Protein AF-A0A256BEU0-F1 (afdb_monomer_lite)

Secondary structure (DSSP, 8-state):
--HHHHHHHHHHHHHHHHHHHHHHHHHHHH-SSTTSSHHHHHHHHHHHHHHHHHHHHHHHHT-HHHHHHHHHHHHHHHHHHHS-----HHHHHHHHHHHHHHHHHHHHTTS---TTS-TTHHHHHHHHHHHHHHHHHHHHHHHHS--

pLDDT: mean 83.58, std 12.96, range [38.19, 97.06]

Radius of gyration: 16.29 Å; chains: 1; bounding box: 43×31×45 Å

Sequence (147 aa):
MDLQQQQKILDWFVADTKEYIDIIQEAFVKLSSCTESTEDRKSLDNIFRATFAIKGGAAMLGFSSIQKAVYTLEKYAKIFRDCPIKVDSYLEKRLIQVTQSLKEILTSLEVPLDVNEDKSTPLDAQVEPVLQEIDQYLDILNSLGVQ

Foldseek 3Di:
DDPVVVLVLLVVLLVLLLVLLVLLLVLLVQQFWQPPDPSVVVSLVSLVVSLVVNLVSCVVVVVVLSNVLSVLSNVVSVLSNVDRQGCDPVLSVLSNQLSVLSSVLSVVSNPPDDPPDDSHVVSCVRNVVSSVVNVVVSVVSVVVPPD

Structure (mmCIF, N/CA/C/O backbone):
data_AF-A0A256BEU0-F1
#
_entry.id   AF-A0A256BEU0-F1
#
loop_
_atom_site.group_PDB
_atom_site.id
_atom_site.type_symbol
_atom_site.label_atom_id
_atom_site.label_alt_id
_atom_site.label_comp_id
_atom_site.label_asym_id
_atom_site.label_entity_id
_atom_site.label_seq_id
_atom_site.pdbx_PDB_ins_code
_atom_site.Cartn_x
_atom_site.Cartn_y
_atom_site.Cartn_z
_atom_site.occupancy
_atom_site.B_iso_or_equiv
_atom_site.auth_seq_id
_atom_site.auth_comp_id
_atom_site.auth_asym_id
_atom_site.auth_atom_id
_atom_site.pdbx_PDB_model_num
ATOM 1 N N . MET A 1 1 ? 11.828 0.248 -29.790 1.00 56.09 1 MET A N 1
ATOM 2 C CA . MET A 1 1 ? 12.072 0.944 -28.512 1.00 56.09 1 MET A CA 1
ATOM 3 C C . MET A 1 1 ? 13.499 0.608 -28.125 1.00 56.09 1 MET A C 1
ATOM 5 O O . MET A 1 1 ? 13.839 -0.564 -28.206 1.00 56.09 1 MET A O 1
ATOM 9 N N . ASP A 1 2 ? 14.345 1.602 -27.869 1.00 80.12 2 ASP A N 1
ATOM 10 C CA . ASP A 1 2 ? 15.747 1.362 -27.504 1.00 80.12 2 ASP A CA 1
ATOM 11 C C . ASP A 1 2 ? 15.828 0.786 -26.078 1.00 80.12 2 ASP A C 1
ATOM 13 O O . ASP A 1 2 ? 15.078 1.216 -25.197 1.00 80.12 2 ASP A O 1
ATOM 17 N N . LEU A 1 3 ? 16.716 -0.182 -25.846 1.00 76.44 3 LEU A N 1
ATOM 18 C CA . LEU A 1 3 ? 16.843 -0.884 -24.564 1.00 76.44 3 LEU A CA 1
ATOM 19 C C . LEU A 1 3 ? 17.223 0.094 -23.437 1.00 76.44 3 LEU A C 1
ATOM 21 O O . LEU A 1 3 ? 16.719 -0.001 -22.320 1.00 76.44 3 LEU A O 1
ATOM 25 N N . GLN A 1 4 ? 18.037 1.107 -23.757 1.00 79.56 4 GLN A N 1
ATOM 26 C CA . GLN A 1 4 ? 18.392 2.178 -22.820 1.00 79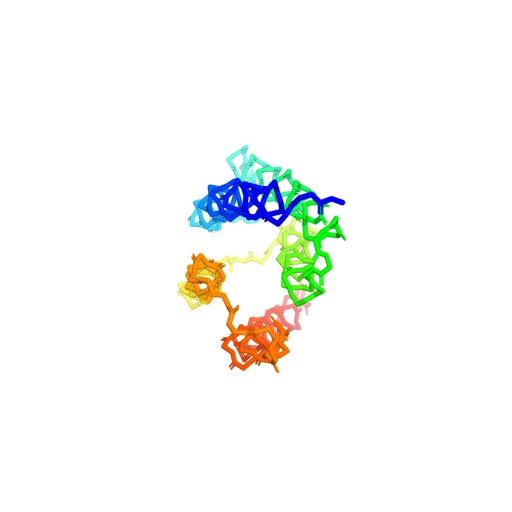.56 4 GLN A CA 1
ATOM 27 C C . GLN A 1 4 ? 17.190 3.049 -22.439 1.00 79.56 4 GLN A C 1
ATOM 29 O O . GLN A 1 4 ? 17.092 3.527 -21.309 1.00 79.56 4 GLN A O 1
ATOM 34 N N . GLN A 1 5 ? 16.261 3.264 -23.372 1.00 83.38 5 GLN A N 1
ATOM 35 C CA . GLN A 1 5 ? 15.038 4.014 -23.104 1.00 83.38 5 GLN A CA 1
ATOM 36 C C . GLN A 1 5 ? 14.077 3.204 -22.227 1.00 83.38 5 GLN A C 1
ATOM 38 O O . GLN A 1 5 ? 13.456 3.771 -21.332 1.00 83.38 5 GLN A O 1
ATOM 43 N N . GLN A 1 6 ? 13.982 1.889 -22.445 1.00 80.38 6 GLN A N 1
ATOM 44 C CA . GLN A 1 6 ? 13.199 0.996 -21.586 1.00 80.38 6 GLN A CA 1
ATOM 45 C C . GLN A 1 6 ? 13.730 0.976 -20.150 1.00 80.38 6 GLN A C 1
ATOM 47 O O . GLN A 1 6 ? 12.932 1.100 -19.223 1.00 80.38 6 GLN A O 1
ATOM 52 N N . GLN A 1 7 ? 15.053 0.905 -19.970 1.00 83.75 7 GLN A N 1
ATOM 53 C CA . GLN A 1 7 ? 15.663 0.946 -18.640 1.00 83.75 7 GLN A CA 1
ATOM 54 C C . GLN A 1 7 ? 15.375 2.269 -17.919 1.00 83.75 7 GLN A C 1
ATOM 56 O O . GLN A 1 7 ? 14.932 2.257 -16.781 1.00 83.75 7 GLN A O 1
ATOM 61 N N . LYS A 1 8 ? 15.502 3.415 -18.599 1.00 87.88 8 LYS A N 1
ATOM 62 C CA . LYS A 1 8 ? 15.180 4.723 -17.997 1.00 87.88 8 LYS A CA 1
ATOM 63 C C . LYS A 1 8 ? 13.728 4.834 -17.532 1.00 87.88 8 LYS A C 1
ATOM 65 O O . LYS A 1 8 ? 13.468 5.423 -16.489 1.00 87.88 8 LYS A O 1
ATOM 70 N N . ILE A 1 9 ? 12.785 4.298 -18.310 1.00 88.00 9 ILE A N 1
ATOM 71 C CA . ILE A 1 9 ? 11.364 4.296 -17.932 1.00 88.00 9 ILE A CA 1
ATOM 72 C C . ILE A 1 9 ? 11.146 3.412 -16.701 1.00 88.00 9 ILE A C 1
ATOM 74 O O . ILE A 1 9 ? 10.363 3.778 -15.828 1.00 88.00 9 ILE A O 1
ATOM 78 N N . LEU A 1 10 ? 11.843 2.276 -16.620 1.00 87.75 10 LEU A N 1
ATOM 79 C CA . LEU A 1 10 ? 11.795 1.402 -15.454 1.00 87.75 10 LEU A CA 1
ATOM 80 C C . LEU A 1 10 ? 12.356 2.093 -14.207 1.00 87.75 10 LEU A C 1
ATOM 82 O O . LEU A 1 10 ? 11.680 2.105 -13.184 1.00 87.75 10 LEU A O 1
ATOM 86 N N . ASP A 1 11 ? 13.531 2.716 -14.306 1.00 89.44 11 ASP A N 1
ATOM 87 C CA . ASP A 1 11 ? 14.171 3.413 -13.184 1.00 89.44 11 ASP A CA 1
ATOM 88 C C . ASP A 1 11 ? 13.274 4.539 -12.648 1.00 89.44 11 ASP A C 1
ATOM 90 O O . ASP A 1 11 ? 13.086 4.682 -11.440 1.00 89.44 11 ASP A O 1
ATOM 94 N N . TRP A 1 12 ? 12.660 5.311 -13.554 1.00 91.44 12 TRP A N 1
ATOM 95 C CA . TRP A 1 12 ? 11.693 6.347 -13.188 1.00 91.44 12 TRP A CA 1
ATOM 96 C C . TRP A 1 12 ? 10.471 5.755 -12.505 1.00 91.44 12 TRP A C 1
ATOM 98 O O . TRP A 1 12 ? 10.075 6.238 -11.452 1.00 91.44 12 TRP A O 1
ATOM 108 N N . PHE A 1 13 ? 9.891 4.697 -13.073 1.00 91.06 13 PHE A N 1
ATOM 109 C CA . PHE A 1 13 ? 8.739 4.033 -12.478 1.00 91.06 13 PHE A CA 1
ATOM 110 C C . PHE A 1 13 ? 9.042 3.509 -11.073 1.00 91.06 13 PHE A C 1
ATOM 112 O O . PHE A 1 13 ? 8.213 3.673 -10.179 1.00 91.06 13 PHE A O 1
ATOM 119 N N . VAL A 1 14 ? 10.205 2.891 -10.865 1.00 91.00 14 VAL A N 1
ATOM 120 C CA . VAL A 1 14 ? 10.599 2.380 -9.550 1.00 91.00 14 VAL A CA 1
ATOM 121 C C . VAL A 1 14 ? 10.734 3.521 -8.544 1.00 91.00 14 VAL A C 1
ATOM 123 O O . VAL A 1 14 ? 10.173 3.418 -7.451 1.00 91.00 14 VAL A O 1
ATOM 126 N N . ALA A 1 15 ? 11.424 4.603 -8.909 1.00 92.88 15 ALA A N 1
ATOM 127 C CA . ALA A 1 15 ? 11.590 5.767 -8.044 1.00 92.88 15 ALA A CA 1
ATOM 128 C C . ALA A 1 15 ? 10.236 6.390 -7.656 1.00 92.88 15 ALA A C 1
ATOM 130 O O . ALA A 1 15 ? 9.942 6.511 -6.467 1.00 92.88 15 ALA A O 1
ATOM 131 N N . ASP A 1 16 ? 9.376 6.673 -8.640 1.00 93.62 16 ASP A N 1
ATOM 132 C CA . ASP A 1 16 ? 8.037 7.244 -8.419 1.00 93.62 16 ASP A CA 1
ATOM 133 C C . ASP A 1 16 ? 7.183 6.314 -7.540 1.00 93.62 16 ASP A C 1
ATOM 135 O O . ASP A 1 16 ? 6.530 6.735 -6.586 1.00 93.62 16 ASP A O 1
ATOM 139 N N . THR A 1 17 ? 7.216 5.007 -7.818 1.00 94.44 17 THR A N 1
ATOM 140 C CA . THR A 1 17 ? 6.424 4.022 -7.069 1.00 94.44 17 THR A CA 1
ATOM 141 C C . THR A 1 17 ? 6.874 3.927 -5.613 1.00 94.44 17 THR A C 1
ATOM 143 O O . THR A 1 17 ? 6.026 3.809 -4.728 1.00 94.44 17 THR A O 1
ATOM 146 N N . LYS A 1 18 ? 8.183 4.006 -5.336 1.00 94.81 18 LYS A N 1
ATOM 147 C CA . LYS A 1 18 ? 8.704 4.026 -3.961 1.00 94.81 18 LYS A CA 1
ATOM 148 C C . LYS A 1 18 ? 8.183 5.243 -3.187 1.00 94.81 18 LYS A C 1
ATOM 150 O O . LYS A 1 18 ? 7.725 5.056 -2.060 1.00 94.81 18 LYS A O 1
ATOM 155 N N . GLU A 1 19 ? 8.156 6.430 -3.800 1.00 96.38 19 GLU A N 1
ATOM 156 C CA . GLU A 1 19 ? 7.579 7.638 -3.184 1.00 96.38 19 GLU A CA 1
ATOM 157 C C . GLU A 1 19 ? 6.077 7.489 -2.905 1.00 96.38 19 GLU A C 1
ATOM 159 O O . GLU A 1 19 ? 5.597 7.830 -1.822 1.00 96.38 19 GLU A O 1
ATOM 164 N N . TYR A 1 20 ? 5.313 6.917 -3.838 1.00 97.06 20 TYR A N 1
ATOM 165 C CA . TYR A 1 20 ? 3.892 6.658 -3.599 1.00 97.06 20 TYR A CA 1
ATOM 166 C C . TYR A 1 20 ? 3.660 5.643 -2.474 1.00 97.06 20 TYR A C 1
ATOM 168 O O . TYR A 1 20 ? 2.711 5.793 -1.703 1.00 97.06 20 TYR A O 1
ATOM 176 N N . ILE A 1 21 ? 4.517 4.629 -2.336 1.00 95.75 21 ILE A N 1
ATOM 177 C CA . ILE A 1 21 ? 4.427 3.679 -1.219 1.00 95.75 21 ILE A CA 1
ATOM 178 C C . ILE A 1 21 ? 4.758 4.358 0.115 1.00 95.75 21 ILE A C 1
ATOM 180 O O . ILE A 1 21 ? 4.109 4.047 1.112 1.00 95.75 21 ILE A O 1
ATOM 184 N N . ASP A 1 22 ? 5.700 5.305 0.148 1.00 96.38 22 ASP A N 1
ATOM 185 C CA . ASP A 1 22 ? 5.953 6.135 1.335 1.00 96.38 22 ASP A CA 1
ATOM 186 C C . ASP A 1 22 ? 4.710 6.914 1.771 1.00 96.38 22 ASP A C 1
ATOM 188 O O . ASP A 1 22 ? 4.335 6.877 2.944 1.00 96.38 22 ASP A O 1
ATOM 192 N N . ILE A 1 23 ? 4.021 7.543 0.816 1.00 96.06 23 ILE A N 1
ATOM 193 C CA . ILE A 1 23 ? 2.768 8.267 1.070 1.00 96.06 23 ILE A CA 1
ATOM 194 C C . ILE A 1 23 ? 1.702 7.326 1.649 1.00 96.06 23 ILE A C 1
ATOM 196 O O . ILE A 1 23 ? 1.002 7.687 2.597 1.00 96.06 23 ILE A O 1
ATOM 200 N N . ILE A 1 24 ? 1.576 6.116 1.095 1.00 95.75 24 ILE A N 1
ATOM 201 C CA . ILE A 1 24 ? 0.621 5.109 1.578 1.00 95.75 24 ILE A CA 1
ATOM 202 C C . ILE A 1 24 ? 0.967 4.672 3.006 1.00 95.75 24 ILE A C 1
ATOM 204 O O . ILE A 1 24 ? 0.083 4.615 3.860 1.00 95.75 24 ILE A O 1
ATOM 208 N N . GLN A 1 25 ? 2.240 4.389 3.280 1.00 94.81 25 GLN A N 1
ATOM 209 C CA . GLN A 1 25 ? 2.698 3.969 4.602 1.00 94.81 25 GLN A CA 1
ATOM 210 C C . GLN A 1 25 ? 2.440 5.053 5.655 1.00 94.81 25 GLN A C 1
ATOM 212 O O . GLN A 1 25 ? 1.887 4.760 6.714 1.00 94.81 25 GLN A O 1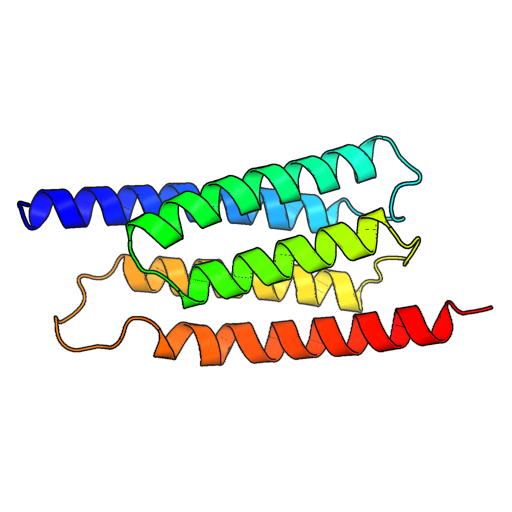
ATOM 217 N N . GLU A 1 26 ? 2.797 6.306 5.366 1.00 94.44 26 GLU A N 1
ATOM 218 C CA . GLU A 1 26 ? 2.555 7.431 6.274 1.00 94.44 26 GLU A CA 1
ATOM 219 C C . GLU A 1 26 ? 1.055 7.627 6.536 1.00 94.44 26 GLU A C 1
ATOM 221 O O . GLU A 1 26 ? 0.643 7.869 7.671 1.00 94.44 26 GLU A O 1
ATOM 226 N N . ALA A 1 27 ? 0.224 7.481 5.504 1.00 92.69 27 ALA A N 1
ATOM 227 C CA . ALA A 1 27 ? -1.222 7.552 5.647 1.00 92.69 27 ALA A CA 1
ATOM 228 C C . ALA A 1 27 ? -1.782 6.429 6.535 1.00 92.69 27 ALA A C 1
ATOM 230 O O . ALA A 1 27 ? -2.653 6.707 7.358 1.00 92.69 27 ALA A O 1
ATOM 231 N N . PHE A 1 28 ? -1.272 5.195 6.429 1.00 90.50 28 PHE A N 1
ATOM 232 C CA . PHE A 1 28 ? -1.668 4.101 7.324 1.00 90.50 28 PHE A CA 1
ATOM 233 C C . PHE A 1 28 ? -1.269 4.348 8.778 1.00 90.50 28 PHE A C 1
ATOM 235 O O . PHE A 1 28 ? -2.069 4.076 9.664 1.00 90.50 28 PHE A O 1
ATOM 242 N N . VAL A 1 29 ? -0.089 4.917 9.030 1.00 89.88 29 VAL A N 1
ATOM 243 C CA . VAL A 1 29 ? 0.352 5.269 10.393 1.00 89.88 29 VAL A CA 1
ATOM 244 C C . VAL A 1 29 ? -0.512 6.376 11.005 1.00 89.88 29 VAL A C 1
ATOM 246 O O . VAL A 1 29 ? -0.761 6.387 12.206 1.00 89.88 29 VAL A O 1
ATOM 249 N N . LYS A 1 30 ? -0.979 7.328 10.191 1.00 89.38 30 LYS A N 1
ATOM 250 C CA . LYS A 1 30 ? -1.839 8.429 10.657 1.00 89.38 30 LYS A CA 1
ATOM 251 C C . LYS A 1 30 ? -3.298 8.026 10.863 1.00 89.38 30 LYS A C 1
ATOM 253 O O . LYS A 1 30 ? -4.040 8.780 11.488 1.00 89.38 30 LYS A O 1
ATOM 258 N N . LEU A 1 31 ? -3.728 6.885 10.324 1.00 85.19 31 LEU A N 1
ATOM 259 C CA . LEU A 1 31 ? -5.091 6.391 10.496 1.00 85.19 31 LEU A CA 1
ATOM 260 C C . LEU A 1 31 ? -5.271 5.869 11.924 1.00 85.19 31 LEU A C 1
ATOM 262 O O . LEU A 1 31 ? -4.729 4.831 12.285 1.00 85.19 31 LEU A O 1
ATOM 266 N N . SER A 1 32 ? -6.049 6.589 12.734 1.00 69.81 32 SER A N 1
ATOM 267 C CA . SER A 1 32 ? -6.223 6.280 14.166 1.00 69.81 32 SER A CA 1
ATOM 268 C C . SER A 1 32 ? -7.644 5.825 14.514 1.00 69.81 32 SER A C 1
ATOM 270 O O . SER A 1 32 ? -7.824 4.870 15.277 1.00 69.81 32 SER A O 1
ATOM 272 N N . SER A 1 33 ? -8.664 6.449 13.917 1.00 63.50 33 SER A N 1
ATOM 273 C CA . SER A 1 33 ? -10.071 6.054 14.047 1.00 63.50 33 SER A CA 1
ATOM 274 C C . SER A 1 33 ? -10.846 6.407 12.776 1.00 63.50 33 SER A C 1
ATOM 276 O O . SER A 1 33 ? -11.411 7.489 12.637 1.00 63.50 33 SER A O 1
ATOM 278 N N . CYS A 1 34 ? -10.834 5.463 11.831 1.00 64.06 34 CYS A N 1
ATOM 279 C CA . CYS A 1 34 ? -11.557 5.456 10.559 1.00 64.06 34 CYS A CA 1
ATOM 280 C C . CYS A 1 34 ? -12.658 6.528 10.411 1.00 64.06 34 CYS A C 1
ATOM 282 O O . CYS A 1 34 ? -13.791 6.365 10.857 1.00 64.06 34 CYS A O 1
ATOM 284 N N . THR A 1 35 ? -12.300 7.611 9.709 1.00 61.25 35 THR A N 1
ATOM 285 C CA . THR A 1 35 ? -13.148 8.716 9.208 1.00 61.25 35 THR A CA 1
ATOM 286 C C . THR A 1 35 ? -13.735 9.718 10.200 1.00 61.25 35 THR A C 1
ATOM 288 O O . THR A 1 35 ? -14.394 10.664 9.756 1.00 61.25 35 THR A O 1
ATOM 291 N N . GLU A 1 36 ? -13.454 9.617 11.498 1.00 67.81 36 GLU A N 1
ATOM 292 C CA . GLU A 1 36 ? -13.984 10.592 12.463 1.00 67.81 36 GLU A CA 1
ATOM 293 C C . GLU A 1 36 ? -13.298 11.962 12.346 1.00 67.81 36 GLU A C 1
ATOM 295 O O . GLU A 1 36 ? -13.923 13.003 12.577 1.00 67.81 36 GLU A O 1
ATOM 300 N N . SER A 1 37 ? -12.028 11.990 11.923 1.00 79.25 37 SER A N 1
ATOM 301 C CA . SER A 1 37 ? -11.250 13.222 11.817 1.00 79.25 37 SER A CA 1
ATOM 302 C C . SER A 1 37 ? -11.044 13.707 10.373 1.00 79.25 37 SER A C 1
ATOM 304 O O . SER A 1 37 ? -11.165 12.994 9.372 1.00 79.25 37 SER A O 1
ATOM 306 N N . THR A 1 38 ? -10.710 14.992 10.235 1.00 84.62 38 THR A N 1
ATOM 307 C CA . THR A 1 38 ? -10.241 15.566 8.961 1.00 84.62 38 THR A CA 1
ATOM 308 C C . THR A 1 38 ? -8.894 14.976 8.532 1.00 84.62 38 THR A C 1
ATOM 310 O O . THR A 1 38 ? -8.590 14.969 7.341 1.00 84.62 38 THR A O 1
ATOM 313 N N . GLU A 1 39 ? -8.093 14.485 9.477 1.00 86.75 39 GLU A N 1
ATOM 314 C CA . GLU A 1 39 ? -6.803 13.858 9.196 1.00 86.75 39 GLU A CA 1
ATOM 315 C C . GLU A 1 39 ? -6.983 12.470 8.578 1.00 86.75 39 GLU A C 1
ATOM 317 O O . GLU A 1 39 ? -6.418 12.220 7.517 1.00 86.75 39 GLU A O 1
ATOM 322 N N . ASP A 1 40 ? -7.878 11.637 9.119 1.00 86.44 40 ASP A N 1
ATOM 323 C CA . ASP A 1 40 ? -8.179 10.312 8.554 1.00 86.44 40 ASP A CA 1
ATOM 324 C C . ASP A 1 40 ? -8.677 10.422 7.107 1.00 86.44 40 ASP A C 1
ATOM 326 O O . ASP A 1 40 ? -8.236 9.690 6.223 1.00 86.44 40 ASP A O 1
ATOM 330 N N . ARG A 1 41 ? -9.554 11.397 6.826 1.00 89.00 41 ARG A N 1
ATOM 331 C CA . ARG A 1 41 ? -10.054 11.648 5.462 1.00 89.00 41 ARG A CA 1
ATOM 332 C C . ARG A 1 41 ? -8.940 12.038 4.490 1.00 89.00 41 ARG A C 1
ATOM 334 O O . ARG A 1 41 ? -8.959 11.593 3.345 1.00 89.00 41 ARG A O 1
ATOM 341 N N . LYS A 1 42 ? -7.969 12.842 4.935 1.00 91.94 42 LYS A N 1
ATOM 342 C CA . LYS A 1 42 ? -6.789 13.198 4.130 1.00 91.94 42 LYS A CA 1
ATOM 343 C C . LYS A 1 42 ? -5.877 11.995 3.906 1.00 91.94 42 LYS A C 1
ATOM 345 O O . LYS A 1 42 ? -5.410 11.803 2.789 1.00 91.94 42 LYS A O 1
ATOM 350 N N . SER A 1 43 ? -5.651 11.179 4.933 1.00 93.06 43 SER A N 1
ATOM 351 C CA . SER A 1 43 ? -4.863 9.949 4.821 1.00 93.06 43 SER A CA 1
ATOM 352 C C . SER A 1 43 ? -5.481 8.983 3.807 1.00 93.06 43 SER A C 1
ATOM 354 O O . SER A 1 43 ? -4.784 8.494 2.921 1.00 93.06 43 SER A O 1
ATOM 356 N N . LEU A 1 44 ? -6.800 8.779 3.852 1.00 92.94 44 LEU A N 1
ATOM 357 C CA . LEU A 1 44 ? -7.500 7.940 2.876 1.00 92.94 44 LEU A CA 1
ATOM 358 C C . LEU A 1 44 ? -7.397 8.493 1.448 1.00 92.94 44 LEU A C 1
ATOM 360 O O . LEU A 1 44 ? -7.104 7.732 0.528 1.00 92.94 44 LEU A O 1
ATOM 364 N N . ASP A 1 45 ? -7.585 9.802 1.251 1.00 94.44 45 ASP A N 1
ATOM 365 C CA . ASP A 1 45 ? -7.418 10.438 -0.065 1.00 94.44 45 ASP A CA 1
ATOM 366 C C . ASP A 1 45 ? -5.994 10.256 -0.614 1.00 94.44 45 ASP A C 1
ATOM 368 O O . ASP A 1 45 ? -5.812 9.888 -1.777 1.00 94.44 45 ASP A O 1
ATOM 372 N N . ASN A 1 46 ? -4.981 10.412 0.242 1.00 95.56 46 ASN A N 1
ATOM 373 C CA . ASN A 1 46 ? -3.588 10.165 -0.121 1.00 95.56 46 ASN A CA 1
ATOM 374 C C . ASN A 1 46 ? -3.363 8.720 -0.584 1.00 95.56 46 ASN A C 1
ATOM 376 O O . ASN A 1 46 ? -2.716 8.514 -1.612 1.00 95.56 46 ASN A O 1
ATOM 380 N N . ILE A 1 47 ? -3.941 7.729 0.107 1.00 95.50 47 ILE A N 1
ATOM 381 C CA . ILE A 1 47 ? -3.853 6.320 -0.307 1.00 95.50 47 ILE A CA 1
ATOM 382 C C . ILE A 1 47 ? -4.526 6.115 -1.669 1.00 95.50 47 ILE A C 1
ATOM 384 O O . ILE A 1 47 ? -3.935 5.499 -2.558 1.00 95.50 47 ILE A O 1
ATOM 388 N N . PHE A 1 48 ? -5.728 6.658 -1.888 1.00 95.69 48 PHE A N 1
ATOM 389 C CA . PHE A 1 48 ? -6.421 6.531 -3.178 1.00 95.69 48 PHE A CA 1
ATOM 390 C C . PHE A 1 48 ? -5.634 7.162 -4.332 1.00 95.69 48 PHE A C 1
ATOM 392 O O . PHE A 1 48 ? -5.501 6.559 -5.398 1.00 95.69 48 PHE A O 1
ATOM 399 N N . ARG A 1 49 ? -5.065 8.352 -4.126 1.00 95.75 49 ARG A N 1
ATOM 400 C CA . ARG A 1 49 ? -4.273 9.045 -5.152 1.00 95.75 49 ARG A CA 1
ATOM 401 C C . ARG A 1 49 ? -2.971 8.309 -5.467 1.00 95.75 49 ARG A C 1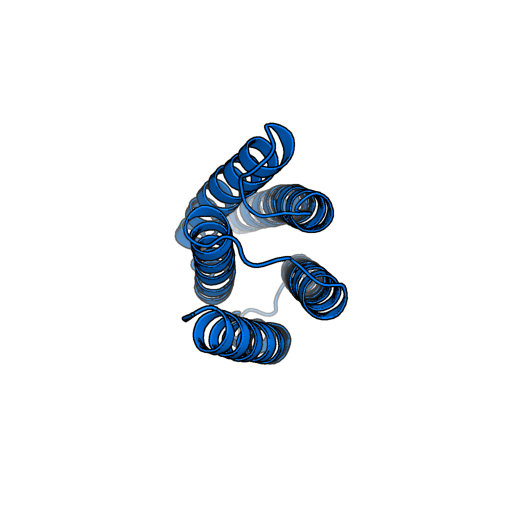
ATOM 403 O O . ARG A 1 49 ? -2.652 8.127 -6.642 1.00 95.75 49 ARG A O 1
ATOM 410 N N . ALA A 1 50 ? -2.255 7.852 -4.441 1.00 96.56 50 ALA A N 1
ATOM 411 C CA . ALA A 1 50 ? -1.010 7.107 -4.602 1.00 96.56 50 ALA A CA 1
ATOM 412 C C . ALA A 1 50 ? -1.244 5.759 -5.302 1.00 96.56 50 ALA A C 1
ATOM 414 O O . ALA A 1 50 ? -0.580 5.438 -6.286 1.00 96.56 50 ALA A O 1
ATOM 415 N N . THR A 1 51 ? -2.250 4.994 -4.866 1.00 95.75 51 THR A N 1
ATOM 416 C CA . THR A 1 51 ? -2.591 3.707 -5.493 1.00 95.75 51 THR A CA 1
ATOM 417 C C . THR A 1 51 ? -3.033 3.869 -6.953 1.00 95.75 51 THR A C 1
ATOM 419 O O . THR A 1 51 ? -2.657 3.057 -7.800 1.00 95.75 51 THR A O 1
ATOM 422 N N . PHE A 1 52 ? -3.762 4.937 -7.294 1.00 93.75 52 PHE A N 1
ATOM 423 C CA . PHE A 1 52 ? -4.135 5.239 -8.680 1.00 93.75 52 PHE A CA 1
ATOM 424 C C . PHE A 1 52 ? -2.917 5.514 -9.577 1.00 93.75 52 PHE A C 1
ATOM 426 O O . PHE A 1 52 ? -2.836 4.969 -10.681 1.00 93.75 52 PHE A O 1
ATOM 433 N N . ALA A 1 53 ? -1.952 6.307 -9.099 1.00 93.56 53 ALA A N 1
ATOM 434 C CA . ALA A 1 53 ? -0.728 6.605 -9.841 1.00 93.56 53 ALA A CA 1
ATOM 435 C C . ALA A 1 53 ? 0.094 5.333 -10.116 1.00 93.56 53 ALA A C 1
ATOM 437 O O . ALA A 1 53 ? 0.455 5.057 -11.266 1.00 93.56 53 ALA A O 1
ATOM 438 N N . ILE A 1 54 ? 0.296 4.498 -9.089 1.00 94.25 54 ILE A N 1
ATOM 439 C CA . ILE A 1 54 ? 1.053 3.248 -9.225 1.00 94.25 54 ILE A CA 1
ATOM 440 C C . ILE A 1 54 ? 0.368 2.287 -10.208 1.00 94.25 54 ILE A C 1
ATOM 442 O O . ILE A 1 54 ? 1.038 1.677 -11.043 1.00 94.25 54 ILE A O 1
ATOM 446 N N . LYS A 1 55 ? -0.968 2.161 -10.164 1.00 90.88 55 LYS A N 1
ATOM 447 C CA . LYS A 1 55 ? -1.722 1.286 -11.082 1.00 90.88 55 LYS A CA 1
ATOM 448 C C . LYS A 1 55 ? -1.473 1.623 -12.547 1.00 90.88 55 LYS A C 1
ATOM 450 O O . LYS A 1 55 ? -1.307 0.701 -13.349 1.00 90.88 55 LYS A O 1
ATOM 455 N N . GLY A 1 56 ? -1.440 2.914 -12.884 1.00 87.00 56 GLY A N 1
ATOM 456 C CA . GLY A 1 56 ? -1.161 3.386 -14.239 1.00 87.00 56 GLY A CA 1
ATOM 457 C C . GLY A 1 56 ? 0.238 2.989 -14.713 1.00 87.00 56 GLY A C 1
ATOM 458 O O . GLY A 1 56 ? 0.380 2.391 -15.780 1.00 87.00 56 GLY A O 1
ATOM 459 N N . GLY A 1 57 ? 1.260 3.246 -13.892 1.00 88.19 57 GLY A N 1
ATOM 460 C CA . GLY A 1 57 ? 2.645 2.888 -14.217 1.00 88.19 57 GLY A CA 1
ATOM 461 C C . GLY A 1 57 ? 2.862 1.374 -14.324 1.00 88.19 57 GLY A C 1
ATOM 462 O O . GLY A 1 57 ? 3.449 0.891 -15.293 1.00 88.19 57 GLY A O 1
ATOM 463 N N . ALA A 1 58 ? 2.306 0.607 -13.384 1.00 88.69 58 ALA A N 1
ATOM 464 C CA . ALA A 1 58 ? 2.419 -0.847 -13.377 1.00 88.69 58 ALA A CA 1
ATOM 465 C C . ALA A 1 58 ? 1.682 -1.491 -14.567 1.00 88.69 58 ALA A C 1
ATOM 467 O O . ALA A 1 58 ? 2.168 -2.480 -15.114 1.00 88.69 58 ALA A O 1
ATOM 468 N N . ALA A 1 59 ? 0.561 -0.909 -15.022 1.00 87.06 59 ALA A N 1
ATOM 469 C CA . ALA A 1 59 ? -0.135 -1.340 -16.242 1.00 87.06 59 ALA A CA 1
ATOM 470 C C . ALA A 1 59 ? 0.742 -1.165 -17.480 1.00 87.06 59 ALA A C 1
ATOM 472 O O . ALA A 1 59 ? 0.860 -2.076 -18.297 1.00 87.06 59 ALA A O 1
ATOM 473 N N . MET A 1 60 ? 1.362 0.011 -17.601 1.00 85.81 60 MET A N 1
ATOM 474 C CA . MET A 1 60 ? 2.190 0.375 -18.746 1.00 85.81 60 MET A CA 1
ATOM 475 C C . MET A 1 60 ? 3.404 -0.551 -18.898 1.00 85.81 60 MET A C 1
ATOM 477 O O . MET A 1 60 ? 3.825 -0.831 -20.018 1.00 85.81 60 MET A O 1
ATOM 481 N N . LEU A 1 61 ? 3.950 -1.035 -17.780 1.00 85.00 61 LEU A N 1
ATOM 482 C CA . LEU A 1 61 ? 5.141 -1.888 -17.745 1.00 85.00 61 LEU A CA 1
ATOM 483 C C . LEU A 1 61 ? 4.842 -3.387 -17.612 1.00 85.00 61 LEU A C 1
ATOM 485 O O . LEU A 1 61 ? 5.770 -4.195 -17.627 1.00 85.00 61 LEU A O 1
ATOM 489 N N . GLY A 1 62 ? 3.566 -3.772 -17.512 1.00 83.75 62 GLY A N 1
ATOM 490 C CA . GLY A 1 62 ? 3.153 -5.172 -17.392 1.00 83.75 62 GLY A CA 1
ATOM 491 C C . GLY A 1 62 ? 3.453 -5.802 -16.028 1.00 83.75 62 GLY A C 1
ATOM 492 O O . GLY A 1 62 ? 3.555 -7.022 -15.928 1.00 83.75 62 GLY A O 1
ATOM 493 N N . PHE A 1 63 ? 3.590 -5.002 -14.969 1.00 85.88 63 PHE A N 1
ATOM 494 C CA . PHE A 1 63 ? 3.831 -5.490 -13.609 1.00 85.88 63 PHE A CA 1
ATOM 495 C C . PHE A 1 63 ? 2.527 -5.882 -12.911 1.00 85.88 63 PHE A C 1
ATOM 497 O O . PHE A 1 63 ? 2.062 -5.222 -11.978 1.00 85.88 63 PHE A O 1
ATOM 504 N N . SER A 1 64 ? 1.934 -6.986 -13.361 1.00 82.62 64 SER A N 1
ATOM 505 C CA . SER A 1 64 ? 0.653 -7.501 -12.865 1.00 82.62 64 SER A CA 1
ATOM 506 C C . SER A 1 64 ? 0.637 -7.746 -11.358 1.00 82.62 64 SER A C 1
ATOM 508 O O . SER A 1 64 ? -0.360 -7.453 -10.702 1.00 82.62 64 SER A O 1
ATOM 510 N N . SER A 1 65 ? 1.729 -8.243 -10.781 1.00 82.31 65 SER A N 1
ATOM 511 C CA . SER A 1 65 ? 1.773 -8.508 -9.343 1.00 82.31 65 SER A CA 1
ATOM 512 C C . SER A 1 65 ? 1.764 -7.191 -8.534 1.00 82.31 65 SER A C 1
ATOM 514 O O . SER A 1 65 ? 1.028 -7.081 -7.554 1.00 82.31 65 SER A O 1
ATOM 516 N N . ILE A 1 66 ? 2.468 -6.138 -8.987 1.00 87.50 66 ILE A N 1
ATOM 517 C CA . ILE A 1 66 ? 2.424 -4.808 -8.340 1.00 87.50 66 ILE A CA 1
ATOM 518 C C . ILE A 1 66 ? 1.009 -4.230 -8.429 1.00 87.50 66 ILE A C 1
ATOM 520 O O . ILE A 1 66 ? 0.486 -3.706 -7.446 1.00 87.50 66 ILE A O 1
ATOM 524 N N . GLN A 1 67 ? 0.352 -4.374 -9.585 1.00 87.94 67 GLN A N 1
ATOM 525 C CA . GLN A 1 67 ? -1.041 -3.950 -9.737 1.00 87.94 67 GLN A CA 1
ATOM 526 C C . GLN A 1 67 ? -1.976 -4.643 -8.746 1.00 87.94 67 GLN A C 1
ATOM 528 O O . GLN A 1 67 ? -2.828 -3.971 -8.162 1.00 87.94 67 GLN A O 1
ATOM 533 N N . LYS A 1 68 ? -1.828 -5.961 -8.554 1.00 87.88 68 LYS A N 1
ATOM 534 C CA . LYS A 1 68 ? -2.628 -6.727 -7.588 1.00 87.88 68 LYS A CA 1
ATOM 535 C C . LYS A 1 68 ? -2.430 -6.196 -6.173 1.00 87.88 68 LYS A C 1
ATOM 537 O O . LYS A 1 68 ? -3.412 -5.860 -5.521 1.00 87.88 68 LYS A O 1
ATOM 542 N N . ALA A 1 69 ? -1.184 -6.036 -5.730 1.00 89.62 69 ALA A N 1
ATOM 543 C CA . ALA A 1 69 ? -0.901 -5.545 -4.385 1.00 89.62 69 ALA A CA 1
ATOM 544 C C . ALA A 1 69 ? -1.506 -4.154 -4.141 1.00 89.62 69 ALA A C 1
ATOM 546 O O . ALA A 1 69 ? -2.191 -3.928 -3.147 1.00 89.62 69 ALA A O 1
ATOM 547 N N . VAL A 1 70 ? -1.336 -3.233 -5.090 1.00 91.06 70 VAL A N 1
ATOM 548 C CA . VAL A 1 70 ? -1.865 -1.864 -5.000 1.00 91.06 70 VAL A CA 1
ATOM 549 C C . VAL A 1 70 ? -3.394 -1.841 -5.053 1.00 91.06 70 VAL A C 1
ATOM 551 O O . VAL A 1 70 ? -4.033 -1.034 -4.378 1.00 91.06 70 VAL A O 1
ATOM 554 N N . TYR A 1 71 ? -4.007 -2.739 -5.826 1.00 91.81 71 TYR A N 1
ATOM 555 C CA . TYR A 1 71 ? -5.451 -2.947 -5.800 1.00 91.81 71 TYR A CA 1
ATOM 556 C C . TYR A 1 71 ? -5.935 -3.401 -4.417 1.00 91.81 71 TYR A C 1
ATOM 558 O O . TYR A 1 71 ? -6.940 -2.882 -3.928 1.00 91.81 71 TYR A O 1
ATOM 566 N N . THR A 1 72 ? -5.205 -4.302 -3.762 1.00 92.69 72 THR A N 1
ATOM 567 C CA . THR A 1 72 ? -5.528 -4.761 -2.409 1.00 92.69 72 THR A CA 1
ATOM 568 C C . THR A 1 72 ? -5.358 -3.649 -1.367 1.00 92.69 72 THR A C 1
ATOM 570 O O . THR A 1 72 ? -6.239 -3.463 -0.530 1.00 92.69 72 THR A O 1
ATOM 573 N N . LEU A 1 73 ? -4.316 -2.814 -1.462 1.00 93.56 73 LEU A N 1
ATOM 574 C CA . LEU A 1 73 ? -4.172 -1.637 -0.589 1.00 93.56 73 LEU A CA 1
ATOM 575 C C . LEU A 1 73 ? -5.337 -0.646 -0.755 1.00 93.56 73 LEU A C 1
ATOM 577 O O . LEU A 1 73 ? -5.843 -0.106 0.229 1.00 93.56 73 LEU A O 1
ATOM 581 N N . GLU A 1 74 ? -5.819 -0.447 -1.987 1.00 94.12 74 GLU A N 1
ATOM 582 C CA . GLU A 1 74 ? -7.021 0.356 -2.239 1.00 94.12 74 GLU A CA 1
ATOM 583 C C . GLU A 1 74 ? -8.275 -0.269 -1.602 1.00 94.12 74 GLU A C 1
ATOM 585 O O . GLU A 1 74 ? -9.113 0.452 -1.056 1.00 94.12 74 GLU A O 1
ATOM 590 N N . LYS A 1 75 ? -8.419 -1.602 -1.642 1.00 93.00 75 LYS A N 1
ATOM 591 C CA . LYS A 1 75 ? -9.510 -2.320 -0.957 1.00 93.00 75 LYS A CA 1
ATOM 592 C C . LYS A 1 75 ? -9.478 -2.037 0.549 1.00 93.00 75 LYS A C 1
ATOM 594 O O . LYS A 1 75 ? -10.525 -1.720 1.107 1.00 93.00 75 LYS A O 1
ATOM 599 N N . TYR A 1 76 ? -8.309 -2.073 1.190 1.00 92.06 76 TYR A N 1
ATOM 600 C CA . TYR A 1 76 ? -8.177 -1.748 2.618 1.00 92.06 76 TYR A CA 1
ATOM 601 C C . TYR A 1 76 ? -8.584 -0.308 2.923 1.00 92.06 76 TYR A C 1
ATOM 603 O O . TYR A 1 76 ? -9.373 -0.077 3.835 1.00 92.06 76 TYR A O 1
ATOM 611 N N . ALA A 1 77 ? -8.149 0.656 2.108 1.00 91.06 77 ALA A N 1
ATOM 612 C CA . ALA A 1 77 ? -8.575 2.047 2.255 1.00 91.06 77 ALA A CA 1
ATOM 613 C C . ALA A 1 77 ? -10.100 2.220 2.124 1.00 91.06 77 ALA A C 1
ATOM 615 O O . ALA A 1 77 ? -10.688 3.033 2.833 1.00 91.06 77 ALA A O 1
ATOM 616 N N . LYS A 1 78 ? -10.772 1.446 1.259 1.00 90.69 78 LYS A N 1
ATOM 617 C CA . LYS A 1 78 ? -12.246 1.442 1.190 1.00 90.69 78 LYS A CA 1
ATOM 618 C C . LYS A 1 78 ? -12.869 0.891 2.468 1.00 90.69 78 LYS A C 1
ATOM 620 O O . LYS A 1 78 ? -13.781 1.517 2.988 1.00 90.69 78 LYS A O 1
ATOM 625 N N . ILE A 1 79 ? -12.346 -0.211 3.005 1.00 88.69 79 ILE A N 1
ATOM 626 C CA . ILE A 1 79 ? -12.823 -0.783 4.275 1.00 88.69 79 ILE A CA 1
ATOM 627 C C . ILE A 1 79 ? -12.696 0.245 5.406 1.00 88.69 79 ILE A C 1
ATOM 629 O O . ILE A 1 79 ? -13.668 0.488 6.111 1.00 88.69 79 ILE A O 1
ATOM 633 N N . PHE A 1 80 ? -11.545 0.911 5.525 1.00 87.00 80 PHE A N 1
ATOM 634 C CA . PHE A 1 80 ? -11.325 1.963 6.524 1.00 87.00 80 PHE A CA 1
ATOM 635 C C . PHE A 1 80 ? -12.196 3.203 6.316 1.00 87.00 80 PHE A C 1
ATOM 637 O O . PHE A 1 80 ? -12.487 3.931 7.260 1.00 87.00 80 PHE A O 1
ATOM 644 N N . ARG A 1 81 ? -12.610 3.481 5.080 1.00 86.50 81 ARG A N 1
ATOM 645 C CA . ARG A 1 81 ? -13.536 4.577 4.799 1.00 86.50 81 ARG A CA 1
ATOM 646 C C . ARG A 1 81 ? -14.975 4.220 5.164 1.00 86.50 81 ARG A C 1
ATOM 648 O O . ARG A 1 81 ? -15.714 5.078 5.635 1.00 86.50 81 ARG A O 1
ATOM 655 N N . ASP A 1 82 ? -15.374 2.989 4.877 1.00 83.81 82 ASP A N 1
ATOM 656 C CA . ASP A 1 82 ? -16.775 2.580 4.888 1.00 83.81 82 ASP A CA 1
ATOM 657 C C . ASP A 1 82 ? -17.177 1.934 6.233 1.00 83.81 82 ASP A C 1
ATOM 659 O O . ASP A 1 82 ? -18.364 1.874 6.553 1.00 83.81 82 ASP A O 1
ATOM 663 N N . CYS A 1 83 ? -16.210 1.489 7.046 1.00 71.81 83 CYS A N 1
ATOM 664 C CA . CYS A 1 83 ? -16.434 0.885 8.357 1.00 71.81 83 CYS A CA 1
ATOM 665 C C . CYS A 1 83 ? -15.548 1.542 9.436 1.00 71.81 83 CYS A C 1
ATOM 667 O O . CYS A 1 83 ? -14.339 1.679 9.224 1.00 71.81 83 CYS A O 1
ATOM 669 N N . PRO A 1 84 ? -16.094 1.910 10.614 1.00 69.44 84 PRO A N 1
ATOM 670 C CA . PRO A 1 84 ? -15.327 2.471 11.727 1.00 69.44 84 PRO A CA 1
ATOM 671 C C . PRO A 1 84 ? -14.524 1.381 12.464 1.00 69.44 84 PRO A C 1
ATOM 673 O O . PRO A 1 84 ? -14.689 1.154 13.662 1.00 69.44 84 PRO A O 1
ATOM 676 N N . ILE A 1 85 ? -13.650 0.672 11.748 1.00 76.38 85 ILE A N 1
ATOM 677 C CA . ILE A 1 85 ? -12.715 -0.286 12.340 1.00 76.38 85 ILE A CA 1
ATOM 678 C C . ILE A 1 85 ? -11.586 0.503 12.994 1.00 76.38 85 ILE A C 1
ATOM 680 O O . ILE A 1 85 ? -10.939 1.327 12.353 1.00 76.38 85 ILE A O 1
ATOM 684 N N . LYS A 1 86 ? -11.294 0.249 14.267 1.00 79.00 86 LYS A N 1
ATOM 685 C CA . LYS A 1 86 ? -10.112 0.844 14.888 1.00 79.00 86 LYS A CA 1
ATOM 686 C C . LYS A 1 86 ? -8.858 0.144 14.366 1.00 79.00 86 LYS A C 1
ATOM 688 O O . LYS A 1 86 ? -8.732 -1.068 14.527 1.00 79.00 86 LYS A O 1
ATOM 693 N N . VAL A 1 87 ? -7.934 0.903 13.776 1.00 82.19 87 VAL A N 1
ATOM 694 C CA . VAL A 1 87 ? -6.612 0.383 13.409 1.00 82.19 87 VAL A CA 1
ATOM 695 C C . VAL A 1 87 ? -5.841 0.163 14.702 1.00 82.19 87 VAL A C 1
ATOM 697 O O . VAL A 1 87 ? -5.506 1.106 15.418 1.00 82.19 87 VAL A O 1
ATOM 700 N N . ASP A 1 88 ? -5.647 -1.100 15.056 1.00 86.88 88 ASP A N 1
ATOM 701 C CA . ASP A 1 88 ? -4.863 -1.472 16.218 1.00 86.88 88 ASP A CA 1
ATOM 702 C C . ASP A 1 88 ? -3.384 -1.654 15.847 1.00 86.88 88 ASP A C 1
ATOM 704 O O . ASP A 1 88 ? -2.982 -1.633 14.682 1.00 86.88 88 ASP A O 1
ATOM 708 N N . SER A 1 89 ? -2.546 -1.848 16.862 1.00 87.88 89 SER A N 1
ATOM 709 C CA . SER A 1 89 ? -1.104 -1.984 16.662 1.00 87.88 89 SER A CA 1
ATOM 710 C C . SER A 1 89 ? -0.708 -3.250 15.898 1.00 87.88 89 SER A C 1
ATOM 712 O O . SER A 1 89 ? 0.422 -3.326 15.415 1.00 87.88 89 SER A O 1
ATOM 714 N N . TYR A 1 90 ? -1.574 -4.266 15.822 1.00 90.50 90 TYR A N 1
ATOM 715 C CA . TYR A 1 90 ? -1.317 -5.452 15.010 1.00 90.50 90 TYR A CA 1
ATOM 716 C C . TYR A 1 90 ? -1.532 -5.138 13.527 1.00 90.50 90 TYR A C 1
ATOM 718 O O . TYR A 1 90 ? -0.628 -5.362 12.717 1.00 90.50 90 TYR A O 1
ATOM 726 N N . LEU A 1 91 ? -2.677 -4.543 13.189 1.00 89.81 91 LEU A N 1
ATOM 727 C CA . LEU A 1 91 ? -3.012 -4.142 11.829 1.00 89.81 91 LEU A CA 1
ATOM 728 C C . LEU A 1 91 ? -2.042 -3.086 11.289 1.00 89.81 91 LEU A C 1
ATOM 730 O O . LEU A 1 91 ? -1.547 -3.238 10.175 1.00 89.81 91 LEU A O 1
ATOM 734 N N . GLU A 1 92 ? -1.692 -2.074 12.087 1.00 90.75 92 GLU A N 1
ATOM 735 C CA . GLU A 1 92 ? -0.706 -1.049 11.711 1.00 90.75 92 GLU A CA 1
ATOM 736 C C . GLU A 1 92 ? 0.640 -1.677 11.316 1.00 90.75 92 GLU A C 1
ATOM 738 O O . GLU A 1 92 ? 1.170 -1.407 10.237 1.00 90.75 92 GLU A O 1
ATOM 743 N N . LYS A 1 93 ? 1.175 -2.586 12.142 1.00 92.69 93 LYS A N 1
ATOM 744 C CA . LYS A 1 93 ? 2.444 -3.273 11.850 1.00 92.69 93 LYS A CA 1
ATOM 745 C C . LYS A 1 93 ? 2.381 -4.076 10.559 1.00 92.69 93 LYS A C 1
ATOM 747 O O . LYS A 1 93 ? 3.360 -4.099 9.817 1.00 92.69 93 LYS A O 1
ATOM 752 N N . ARG A 1 94 ? 1.253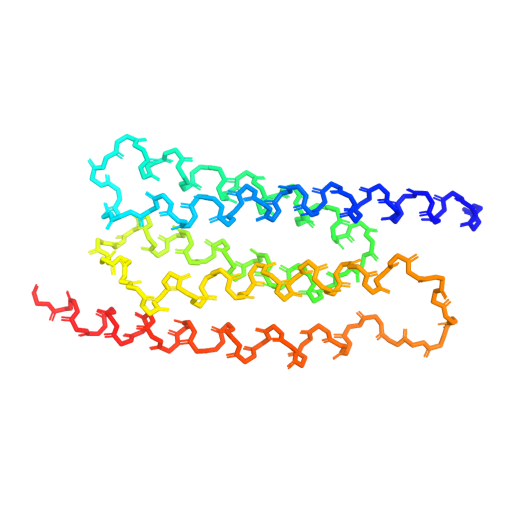 -4.736 10.285 1.00 94.12 94 ARG A N 1
ATOM 753 C CA . ARG A 1 94 ? 1.061 -5.502 9.048 1.00 94.12 94 ARG A CA 1
ATOM 754 C C . ARG A 1 94 ? 0.952 -4.601 7.823 1.00 94.12 94 ARG A C 1
ATOM 756 O O . ARG A 1 94 ? 1.560 -4.912 6.801 1.00 94.12 94 ARG A O 1
ATOM 763 N N . LEU A 1 95 ? 0.270 -3.463 7.939 1.00 92.50 95 LEU A N 1
ATOM 764 C CA . LEU A 1 95 ? 0.199 -2.451 6.882 1.00 92.50 95 LEU A CA 1
ATOM 765 C C . LEU A 1 95 ? 1.585 -1.866 6.558 1.00 92.50 95 LEU A C 1
ATOM 767 O O . LEU A 1 95 ? 1.941 -1.752 5.388 1.00 92.50 95 LEU A O 1
ATOM 771 N N . ILE A 1 96 ? 2.399 -1.574 7.574 1.00 93.12 96 ILE A N 1
ATOM 772 C CA . ILE A 1 96 ? 3.793 -1.134 7.382 1.00 93.12 96 ILE A CA 1
ATOM 773 C C . ILE A 1 96 ? 4.641 -2.251 6.757 1.00 93.12 96 ILE A C 1
ATOM 775 O O . ILE A 1 96 ? 5.468 -2.007 5.879 1.00 93.12 96 ILE A O 1
ATOM 779 N N . GLN A 1 97 ? 4.452 -3.496 7.196 1.00 92.94 97 GLN A N 1
ATOM 780 C CA . GLN A 1 97 ? 5.199 -4.630 6.661 1.00 92.94 97 GLN A CA 1
ATOM 781 C C . GLN A 1 97 ? 4.9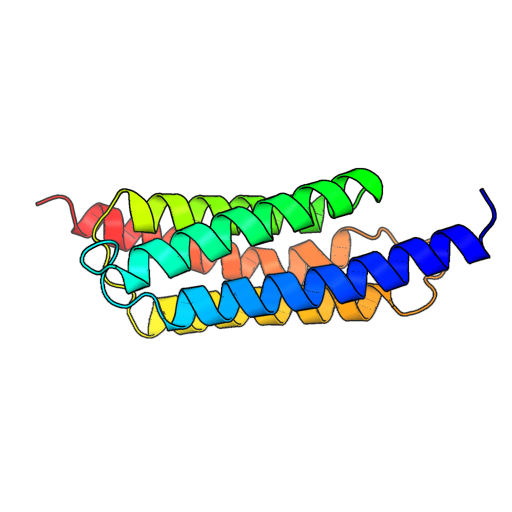27 -4.819 5.165 1.00 92.94 97 GLN A C 1
ATOM 783 O O . GLN A 1 97 ? 5.872 -5.010 4.404 1.00 92.94 97 GLN A O 1
ATOM 788 N N . VAL A 1 98 ? 3.670 -4.712 4.718 1.00 92.31 98 VAL A N 1
ATOM 789 C CA . VAL A 1 98 ? 3.361 -4.874 3.291 1.00 92.31 98 VAL A CA 1
ATOM 790 C C . VAL A 1 98 ? 3.931 -3.738 2.438 1.00 92.31 98 VAL A C 1
ATOM 792 O O . VAL A 1 98 ? 4.440 -4.000 1.347 1.00 92.31 98 VAL A O 1
ATOM 795 N N . THR A 1 99 ? 3.925 -2.490 2.923 1.00 92.62 99 THR A N 1
ATOM 796 C CA . THR A 1 99 ? 4.555 -1.370 2.200 1.00 92.62 99 THR A CA 1
ATOM 797 C C . THR A 1 99 ? 6.068 -1.545 2.108 1.00 92.62 99 THR A C 1
ATOM 799 O O . THR A 1 99 ? 6.651 -1.296 1.051 1.00 92.62 99 THR A O 1
ATOM 802 N N . GLN A 1 100 ? 6.705 -2.046 3.167 1.00 91.75 100 GLN A N 1
ATOM 803 C CA . GLN A 1 100 ? 8.134 -2.344 3.164 1.00 91.75 100 GLN A CA 1
ATOM 804 C C . GLN A 1 100 ? 8.488 -3.472 2.182 1.00 91.75 100 GLN A C 1
ATOM 806 O O . GLN A 1 100 ? 9.385 -3.297 1.356 1.00 91.75 100 GLN A O 1
ATOM 811 N N . SER A 1 101 ? 7.742 -4.582 2.186 1.00 90.31 101 SER A N 1
ATOM 812 C CA . SER A 1 101 ? 7.954 -5.681 1.234 1.00 90.31 101 SER A CA 1
ATOM 813 C C . SER A 1 101 ? 7.793 -5.221 -0.218 1.00 90.31 101 SER A C 1
ATOM 815 O O . SER A 1 101 ? 8.598 -5.580 -1.076 1.00 90.31 101 SER A O 1
ATOM 817 N N . LEU A 1 102 ? 6.812 -4.358 -0.511 1.00 89.75 102 LEU A N 1
ATOM 818 C CA . LEU A 1 102 ? 6.645 -3.798 -1.856 1.00 89.75 102 LEU A CA 1
ATOM 819 C C . LEU A 1 102 ? 7.865 -2.990 -2.313 1.00 89.75 102 LEU A C 1
ATOM 821 O O . LEU A 1 102 ? 8.283 -3.114 -3.465 1.00 89.75 102 LEU A O 1
ATOM 825 N N . LYS A 1 103 ? 8.472 -2.196 -1.426 1.00 90.44 103 LYS A N 1
ATOM 826 C CA . LYS A 1 103 ? 9.694 -1.440 -1.741 1.00 90.44 103 LYS A CA 1
ATOM 827 C C . LYS A 1 103 ? 10.906 -2.330 -1.972 1.00 90.44 103 LYS A C 1
ATOM 829 O O . LYS A 1 103 ? 11.731 -2.021 -2.836 1.00 90.44 103 LYS A O 1
ATOM 834 N N . GLU A 1 104 ? 11.027 -3.414 -1.217 1.00 87.31 104 GLU A N 1
ATOM 835 C CA . GLU A 1 104 ? 12.103 -4.391 -1.394 1.00 87.31 104 GLU A CA 1
ATOM 836 C C . GLU A 1 104 ? 12.016 -5.041 -2.774 1.00 87.31 104 GLU A C 1
ATOM 838 O O . GLU A 1 104 ? 13.020 -5.110 -3.484 1.00 87.31 104 GLU A O 1
ATOM 843 N N . ILE A 1 105 ? 10.808 -5.395 -3.220 1.00 83.25 105 ILE A N 1
ATOM 844 C CA . ILE A 1 105 ? 10.628 -5.958 -4.562 1.00 83.25 105 ILE A CA 1
ATOM 845 C C . ILE A 1 105 ? 10.850 -4.904 -5.649 1.00 83.25 105 ILE A C 1
ATOM 847 O O . ILE A 1 105 ? 11.478 -5.188 -6.660 1.00 83.25 105 ILE A O 1
ATOM 851 N N . LEU A 1 106 ? 10.424 -3.658 -5.452 1.00 86.62 106 LEU A N 1
ATOM 852 C CA . LEU A 1 106 ? 10.760 -2.590 -6.400 1.00 86.62 106 LEU A CA 1
ATOM 853 C C . LEU A 1 106 ? 12.271 -2.381 -6.535 1.00 86.62 106 LEU A C 1
ATOM 855 O O . LEU A 1 106 ? 12.753 -2.097 -7.624 1.00 86.62 106 LEU A O 1
ATOM 859 N N . THR A 1 107 ? 13.021 -2.554 -5.448 1.00 85.44 107 THR A N 1
ATOM 860 C CA . THR A 1 107 ? 14.487 -2.461 -5.458 1.00 85.44 107 THR A CA 1
ATOM 861 C C . THR A 1 107 ? 15.122 -3.614 -6.235 1.00 85.44 107 THR A C 1
ATOM 863 O O . THR A 1 107 ? 16.119 -3.407 -6.922 1.00 85.44 107 THR A O 1
ATOM 866 N N . SER A 1 108 ? 14.537 -4.818 -6.215 1.00 80.25 108 SER A N 1
ATOM 867 C CA . SER A 1 108 ? 15.052 -5.923 -7.034 1.00 80.25 108 SER A CA 1
ATOM 868 C C . SER A 1 108 ? 14.837 -5.711 -8.537 1.00 80.25 108 SER A C 1
ATOM 870 O O . SER A 1 108 ? 15.582 -6.278 -9.333 1.00 80.25 108 SER A O 1
ATOM 872 N N . LEU A 1 109 ? 13.890 -4.850 -8.936 1.00 78.75 109 LEU A N 1
ATOM 873 C CA . LEU A 1 109 ? 13.678 -4.460 -10.336 1.00 78.75 109 LEU A CA 1
ATOM 874 C C . LEU A 1 109 ? 14.726 -3.463 -10.868 1.00 78.75 109 LEU A C 1
ATOM 876 O O . LEU A 1 109 ? 14.812 -3.285 -12.081 1.00 78.75 109 LEU A O 1
ATOM 880 N N . GLU A 1 110 ? 15.507 -2.812 -9.996 1.00 72.88 110 GLU A N 1
ATOM 881 C CA . GLU A 1 110 ? 16.570 -1.860 -10.383 1.00 72.88 110 GLU A CA 1
ATOM 882 C C . GLU A 1 110 ? 17.844 -2.572 -10.864 1.00 72.88 110 GLU A C 1
ATOM 884 O O . GLU A 1 110 ? 18.690 -1.974 -11.530 1.00 72.88 110 GLU A O 1
ATOM 889 N N . VAL A 1 111 ? 18.000 -3.859 -10.539 1.00 68.69 111 VAL A N 1
ATOM 890 C CA . VAL A 1 111 ? 19.118 -4.671 -11.025 1.00 68.69 111 VAL A CA 1
ATOM 891 C C . VAL A 1 111 ? 18.841 -5.055 -12.483 1.00 68.69 111 VAL A C 1
ATOM 893 O O . VAL A 1 111 ? 17.732 -5.500 -12.777 1.00 68.69 111 VAL A O 1
ATOM 896 N N . PRO A 1 112 ? 19.813 -4.923 -13.411 1.00 59.88 112 PRO A N 1
ATOM 897 C CA . PRO A 1 112 ? 19.645 -5.365 -14.791 1.00 59.88 112 PRO A CA 1
ATOM 898 C C . PRO A 1 112 ? 19.291 -6.854 -14.814 1.00 59.88 112 PRO A C 1
ATOM 900 O O . PRO A 1 112 ? 20.135 -7.707 -14.540 1.00 59.88 112 PRO A O 1
ATOM 903 N N . LEU A 1 113 ? 18.023 -7.151 -15.084 1.00 53.69 113 LEU A N 1
ATOM 904 C CA . LEU A 1 113 ? 17.508 -8.512 -15.078 1.00 53.69 113 LEU A CA 1
ATOM 905 C C . LEU A 1 113 ? 18.123 -9.294 -16.240 1.00 53.69 113 LEU A C 1
ATOM 907 O O . LEU A 1 113 ? 18.113 -8.835 -17.386 1.00 53.69 113 LEU A O 1
ATOM 911 N N . ASP A 1 114 ? 18.616 -10.495 -15.945 1.00 52.47 114 ASP A N 1
ATOM 912 C CA . ASP A 1 114 ? 18.841 -11.495 -16.980 1.00 52.47 114 ASP A CA 1
ATOM 913 C C . ASP A 1 114 ? 17.483 -11.799 -17.633 1.00 52.47 114 ASP A C 1
ATOM 915 O O . ASP A 1 114 ? 16.452 -11.905 -16.966 1.00 52.47 114 ASP A O 1
ATOM 919 N N . VAL A 1 115 ? 17.457 -11.884 -18.958 1.00 50.94 115 VAL A N 1
ATOM 920 C CA . VAL A 1 115 ? 16.256 -11.784 -19.811 1.00 50.94 115 VAL A CA 1
ATOM 921 C C . VAL A 1 115 ? 15.284 -12.970 -19.653 1.00 50.94 115 VAL A C 1
ATOM 923 O O . VAL A 1 115 ? 14.306 -13.071 -20.391 1.00 50.94 115 VAL A O 1
ATOM 926 N N . ASN A 1 116 ? 15.554 -13.872 -18.709 1.00 48.50 116 ASN A N 1
ATOM 927 C CA . ASN A 1 116 ? 14.933 -15.185 -18.564 1.00 48.50 116 ASN A CA 1
ATOM 928 C C . ASN A 1 116 ? 14.159 -15.390 -17.249 1.00 48.50 116 ASN A C 1
ATOM 930 O O . ASN A 1 116 ? 13.583 -16.463 -17.074 1.00 48.50 116 ASN A O 1
ATOM 934 N N . GLU A 1 117 ? 14.112 -14.414 -16.336 1.00 51.12 117 GLU A N 1
ATOM 935 C CA . GLU A 1 117 ? 13.351 -14.555 -15.086 1.00 51.12 117 GLU A CA 1
ATOM 936 C C . GLU A 1 117 ? 11.969 -13.891 -15.167 1.00 51.12 117 GLU A C 1
ATOM 938 O O . GLU A 1 117 ? 11.814 -12.725 -15.543 1.00 51.12 117 GLU A O 1
ATOM 943 N N . ASP A 1 118 ? 10.942 -14.670 -14.821 1.00 53.34 118 ASP A N 1
ATOM 944 C CA . ASP A 1 118 ? 9.562 -14.208 -14.732 1.00 53.34 118 ASP A CA 1
ATOM 945 C C . ASP A 1 118 ? 9.451 -13.147 -13.624 1.00 53.34 118 ASP A C 1
ATOM 947 O O . ASP A 1 118 ? 9.689 -13.410 -12.447 1.00 53.34 118 ASP A O 1
ATOM 951 N N . LYS A 1 119 ? 9.095 -11.916 -14.001 1.00 55.75 119 LYS A N 1
ATOM 952 C CA . LYS A 1 119 ? 9.086 -10.742 -13.110 1.00 55.75 119 LYS A CA 1
ATOM 953 C C . LYS A 1 119 ? 8.010 -10.810 -12.017 1.00 55.75 119 LYS A C 1
ATOM 955 O O . LYS A 1 119 ? 7.919 -9.904 -11.191 1.00 55.75 119 LYS A O 1
ATOM 960 N N . SER A 1 120 ? 7.159 -11.835 -12.044 1.00 53.72 120 SER A N 1
ATOM 961 C CA . SER A 1 120 ? 5.972 -11.961 -11.196 1.00 53.72 120 SER A CA 1
ATOM 962 C C . SER A 1 120 ? 6.139 -12.919 -10.005 1.00 53.72 120 SER A C 1
ATOM 964 O O . SER A 1 120 ? 5.471 -12.742 -8.986 1.00 53.72 120 SER A O 1
ATOM 966 N N . THR A 1 121 ? 7.077 -13.868 -10.058 1.00 55.19 121 THR A N 1
ATOM 967 C CA . THR A 1 121 ? 7.255 -14.923 -9.041 1.00 55.19 121 THR A CA 1
ATOM 968 C C . THR A 1 121 ? 7.815 -14.470 -7.682 1.00 55.19 121 THR A C 1
ATOM 970 O O . THR A 1 121 ? 7.367 -15.015 -6.671 1.00 55.19 121 THR A O 1
ATOM 973 N N . PRO A 1 122 ? 8.736 -13.487 -7.571 1.00 61.94 122 PRO A N 1
ATOM 974 C CA . PRO A 1 122 ? 9.251 -13.059 -6.265 1.00 61.94 122 PRO A CA 1
ATOM 975 C C . PRO A 1 122 ? 8.264 -12.190 -5.475 1.00 61.94 122 PRO A C 1
ATOM 977 O O . PRO A 1 122 ? 8.361 -12.130 -4.247 1.00 61.94 122 PRO A O 1
ATOM 980 N N . LEU A 1 123 ? 7.343 -11.497 -6.166 1.00 63.59 123 LEU A N 1
ATOM 981 C CA . LEU A 1 123 ? 6.388 -10.593 -5.519 1.00 63.59 123 LEU A CA 1
ATOM 982 C C . LEU A 1 123 ? 5.347 -11.384 -4.728 1.00 63.59 123 LEU A C 1
ATOM 984 O O . LEU A 1 123 ? 5.116 -11.103 -3.552 1.00 63.59 123 LEU A O 1
ATOM 988 N N . ASP A 1 124 ? 4.768 -12.399 -5.369 1.00 70.38 124 ASP A N 1
ATOM 989 C CA . ASP A 1 124 ? 3.698 -13.209 -4.793 1.00 70.38 124 ASP A CA 1
ATOM 990 C C . ASP A 1 124 ? 4.192 -13.952 -3.533 1.00 70.38 124 ASP A C 1
ATOM 992 O O . ASP A 1 124 ? 3.475 -14.041 -2.545 1.00 70.38 124 ASP A O 1
ATOM 996 N N . ALA A 1 125 ? 5.451 -14.400 -3.490 1.00 76.94 125 ALA A N 1
ATOM 997 C CA . ALA A 1 125 ? 5.986 -15.119 -2.328 1.00 76.94 125 ALA A CA 1
ATOM 998 C C . ALA A 1 125 ? 6.172 -14.249 -1.066 1.00 76.94 125 ALA A C 1
ATOM 1000 O O . ALA A 1 125 ? 6.091 -14.769 0.046 1.00 76.94 125 ALA A O 1
ATOM 1001 N N . GLN A 1 126 ? 6.446 -12.949 -1.221 1.00 78.50 126 GLN A N 1
ATOM 1002 C CA . GLN A 1 126 ? 6.753 -12.051 -0.096 1.00 78.50 126 GLN A CA 1
ATOM 1003 C C . GLN A 1 126 ? 5.550 -11.215 0.346 1.00 78.50 126 GLN A C 1
ATOM 1005 O O . GLN A 1 126 ? 5.360 -10.987 1.539 1.00 78.50 126 GLN A O 1
ATOM 1010 N N . VAL A 1 127 ? 4.738 -10.754 -0.607 1.00 85.06 127 VAL A N 1
ATOM 1011 C CA . VAL A 1 127 ? 3.633 -9.820 -0.346 1.00 85.06 127 VAL A CA 1
ATOM 1012 C C . VAL A 1 127 ? 2.332 -10.559 -0.044 1.00 85.06 127 VAL A C 1
ATOM 1014 O O . VAL A 1 127 ? 1.605 -10.153 0.863 1.00 85.06 127 VAL A O 1
ATOM 1017 N N . GLU A 1 128 ? 2.046 -11.656 -0.752 1.00 87.44 128 GLU A N 1
ATOM 1018 C CA . GLU A 1 128 ? 0.775 -12.383 -0.625 1.00 87.44 128 GLU A CA 1
ATOM 1019 C C . GLU A 1 128 ? 0.506 -12.890 0.802 1.00 87.44 128 GLU A C 1
ATOM 1021 O O . GLU A 1 128 ? -0.605 -12.672 1.285 1.00 87.44 128 GLU A O 1
ATOM 1026 N N . PRO A 1 129 ? 1.473 -13.482 1.539 1.00 90.31 129 PRO A N 1
ATOM 1027 C CA . PRO A 1 129 ? 1.205 -13.956 2.898 1.00 90.31 129 PRO A CA 1
ATOM 1028 C C . PRO A 1 129 ? 0.806 -12.819 3.845 1.00 90.31 129 PRO A C 1
ATOM 1030 O O . PRO A 1 129 ? -0.121 -12.962 4.638 1.00 90.31 129 PRO A O 1
ATOM 1033 N N . VAL A 1 130 ? 1.462 -11.659 3.724 1.00 90.31 130 VAL A N 1
ATOM 1034 C CA . VAL A 1 130 ? 1.160 -10.484 4.555 1.00 90.31 130 VAL A CA 1
ATOM 1035 C C . VAL A 1 130 ? -0.215 -9.920 4.204 1.00 90.31 130 VAL A C 1
ATOM 1037 O O . VAL A 1 130 ? -0.976 -9.561 5.101 1.00 90.31 130 VAL A O 1
ATOM 1040 N N . LEU A 1 131 ? -0.567 -9.874 2.913 1.00 91.19 131 LEU A N 1
ATOM 1041 C CA . LEU A 1 131 ? -1.903 -9.467 2.477 1.00 91.19 131 LEU A CA 1
ATOM 1042 C C . LEU A 1 131 ? -2.983 -10.415 3.009 1.00 91.19 131 LEU A C 1
ATOM 1044 O O . LEU A 1 131 ? -3.981 -9.935 3.535 1.00 91.19 131 LEU A O 1
ATOM 1048 N N . GLN A 1 132 ? -2.763 -11.728 2.950 1.00 91.44 132 GLN A N 1
ATOM 1049 C CA . GLN A 1 132 ? -3.701 -12.719 3.482 1.00 91.44 132 GLN A CA 1
ATOM 1050 C C . GLN A 1 132 ? -3.897 -12.587 4.995 1.00 91.44 132 GLN A C 1
ATOM 1052 O O . GLN A 1 132 ? -5.026 -12.694 5.470 1.00 91.44 132 GLN A O 1
ATOM 1057 N N . GLU A 1 133 ? -2.830 -12.319 5.753 1.00 92.19 133 GLU A N 1
ATOM 1058 C CA . GLU A 1 133 ? -2.937 -12.050 7.192 1.00 92.19 133 GLU A CA 1
ATOM 1059 C C . GLU A 1 133 ? -3.783 -10.798 7.478 1.00 92.19 133 GLU A C 1
ATOM 1061 O O . GLU A 1 133 ? -4.614 -10.814 8.387 1.00 92.19 133 GLU A O 1
ATOM 1066 N N . ILE A 1 134 ? -3.614 -9.729 6.690 1.00 92.31 134 ILE A N 1
ATOM 1067 C CA . ILE A 1 134 ? -4.423 -8.507 6.820 1.00 92.31 134 ILE A CA 1
ATOM 1068 C C . ILE A 1 134 ? -5.887 -8.786 6.470 1.00 92.31 134 ILE A C 1
ATOM 1070 O O . ILE A 1 134 ? -6.765 -8.394 7.235 1.00 92.31 134 ILE A O 1
ATOM 1074 N N . ASP A 1 135 ? -6.158 -9.470 5.355 1.00 91.88 135 ASP A N 1
ATOM 1075 C CA . ASP A 1 135 ? -7.518 -9.829 4.934 1.00 91.88 135 ASP A CA 1
ATOM 1076 C C . ASP A 1 135 ? -8.236 -10.637 6.028 1.00 91.88 135 ASP A C 1
ATOM 1078 O O . ASP A 1 135 ? -9.330 -10.266 6.451 1.00 91.88 135 ASP A O 1
ATOM 1082 N N . GLN A 1 136 ? -7.591 -11.680 6.561 1.00 91.50 136 GLN A N 1
ATOM 1083 C CA . GLN A 1 136 ? -8.152 -12.494 7.646 1.00 91.50 136 GLN A CA 1
ATOM 1084 C C . GLN A 1 136 ? -8.435 -11.664 8.899 1.00 91.50 136 GLN A C 1
ATOM 1086 O O . GLN A 1 136 ? -9.469 -11.838 9.546 1.00 91.50 136 GLN A O 1
ATOM 1091 N N . TYR A 1 137 ? -7.527 -10.755 9.254 1.00 91.62 137 TYR A N 1
ATOM 1092 C CA . TYR A 1 137 ? -7.700 -9.915 10.430 1.00 91.62 137 TYR A CA 1
ATOM 1093 C C . TYR A 1 137 ? -8.837 -8.899 10.250 1.00 91.62 137 TYR A C 1
ATOM 1095 O O . TYR A 1 137 ? -9.654 -8.723 11.154 1.00 91.62 137 TYR A O 1
ATOM 1103 N N . LEU A 1 138 ? -8.950 -8.285 9.070 1.00 88.88 138 LEU A N 1
ATOM 1104 C CA . LEU A 1 138 ? -10.057 -7.388 8.730 1.00 88.88 138 LEU A CA 1
ATOM 1105 C C . LEU A 1 138 ? -11.404 -8.120 8.719 1.00 88.88 138 LEU A C 1
ATOM 1107 O O . LEU A 1 138 ? -12.389 -7.567 9.207 1.00 88.88 138 LEU A O 1
ATOM 1111 N N . ASP A 1 139 ? -11.458 -9.357 8.226 1.00 88.31 139 ASP A N 1
ATOM 1112 C CA . ASP A 1 139 ? -12.669 -10.184 8.262 1.00 88.31 139 ASP A CA 1
ATOM 1113 C C . ASP A 1 139 ? -13.095 -10.501 9.702 1.00 88.31 139 ASP A C 1
ATOM 1115 O O . ASP A 1 139 ? -14.278 -10.395 10.038 1.00 88.31 139 ASP A O 1
ATOM 1119 N N . ILE A 1 140 ? -12.137 -10.812 10.585 1.00 86.94 140 ILE A N 1
ATOM 1120 C CA . ILE A 1 140 ? -12.400 -11.003 12.018 1.00 86.94 140 ILE A CA 1
ATOM 1121 C C . ILE A 1 140 ? -12.974 -9.717 12.622 1.00 86.94 140 ILE A C 1
ATOM 1123 O O . ILE A 1 140 ? -14.031 -9.768 13.252 1.00 86.94 140 ILE A O 1
ATOM 1127 N N . LEU A 1 141 ? -12.339 -8.564 12.398 1.00 83.56 141 LEU A N 1
ATOM 1128 C CA . LEU A 1 141 ? -12.810 -7.282 12.931 1.00 83.56 141 LEU A CA 1
ATOM 1129 C C . LEU A 1 141 ? -14.205 -6.909 12.410 1.00 83.56 141 LEU A C 1
ATOM 1131 O O . LEU A 1 141 ? -15.050 -6.481 13.194 1.00 83.56 141 LEU A O 1
ATOM 1135 N N . ASN A 1 142 ? -14.480 -7.144 11.125 1.00 77.75 142 ASN A N 1
ATOM 1136 C CA . ASN A 1 142 ? -15.805 -6.939 10.541 1.00 77.75 142 ASN A CA 1
ATOM 1137 C C . ASN A 1 142 ? -16.853 -7.875 11.152 1.00 77.75 142 ASN A C 1
ATOM 1139 O O . ASN A 1 142 ? -17.959 -7.435 11.453 1.00 77.75 142 ASN A O 1
ATOM 1143 N N . SER A 1 143 ? -16.517 -9.149 11.375 1.00 78.75 143 SER A N 1
ATOM 1144 C CA . SER A 1 143 ? -17.436 -10.115 11.991 1.00 78.75 143 SER A CA 1
ATOM 1145 C C . SER A 1 143 ? -17.738 -9.805 13.463 1.00 78.75 143 SER A C 1
ATOM 1147 O O . SER A 1 143 ? -18.841 -10.077 13.934 1.00 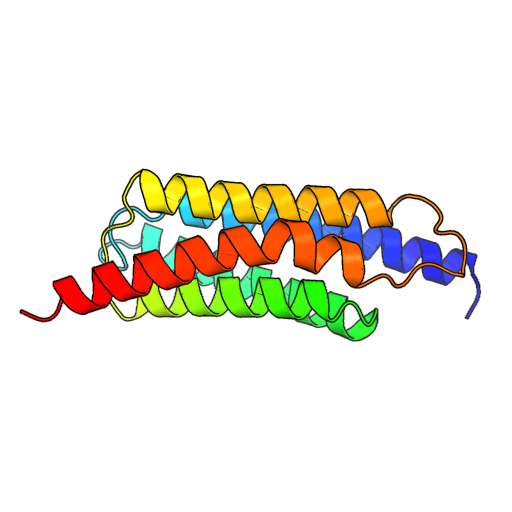78.75 143 SER A O 1
ATOM 1149 N N . LEU A 1 144 ? -16.785 -9.198 14.178 1.00 67.62 144 LEU A N 1
ATOM 1150 C CA . LEU A 1 144 ? -16.934 -8.766 15.571 1.00 67.62 144 LEU A CA 1
ATOM 1151 C C . LEU A 1 144 ? -17.660 -7.416 15.699 1.00 67.62 144 LEU A C 1
ATOM 1153 O O . LEU A 1 144 ? -18.241 -7.144 16.746 1.00 67.62 144 LEU A O 1
ATOM 1157 N N . GLY A 1 145 ? -17.634 -6.588 14.649 1.00 58.00 145 GLY A N 1
ATOM 1158 C CA . GLY A 1 145 ? -18.311 -5.289 14.562 1.00 58.00 145 GLY A CA 1
ATOM 1159 C C . GLY A 1 145 ? -19.784 -5.350 14.140 1.00 58.00 145 GLY A C 1
ATOM 1160 O O . GLY A 1 145 ? -20.427 -4.307 14.059 1.00 58.00 145 GLY A O 1
ATOM 1161 N N . VAL A 1 146 ? -20.341 -6.543 13.887 1.00 42.22 146 VAL A N 1
ATOM 1162 C CA . VAL A 1 146 ? -21.794 -6.743 13.739 1.00 42.22 146 VAL A CA 1
ATOM 1163 C C . VAL A 1 146 ? -22.428 -6.870 15.131 1.00 42.22 146 VAL A C 1
ATOM 1165 O O . VAL A 1 146 ? -22.761 -7.969 15.577 1.00 42.22 146 VAL A O 1
ATOM 1168 N N . GLN A 1 147 ? -22.579 -5.738 15.823 1.00 38.19 147 GLN A N 1
ATOM 1169 C CA . GLN A 1 147 ? -23.535 -5.537 16.923 1.00 38.19 147 GLN A CA 1
ATOM 1170 C C . GLN A 1 147 ? -24.158 -4.147 16.830 1.00 38.19 147 GLN A C 1
ATOM 1172 O O . GLN A 1 147 ? -23.394 -3.166 16.708 1.00 38.19 147 GLN A O 1
#